Protein AF-A0A9E2RF27-F1 (afdb_monomer)

Foldseek 3Di:
DDDDDFDFDDDPDDDDDPDPCPGDTDDFDDCVRADAPGWDWTADPNFIWIWHHHPNDIDIDGPDDD

Secondary structure (DSSP, 8-state):
-----PPPPP----TT-----PPP------GGGS-TT-EEEEEETTEEEEEEEETTEEEEEES---

Radius of gyration: 14.0 Å; Cα contacts (8 Å, |Δi|>4): 75; chains: 1; bounding box: 38×17×41 Å

pLDDT: mean 79.74, std 18.14, range [46.06, 97.19]

Mean predicted aligned error: 11.78 Å

Structure (mmCIF, N/CA/C/O backbone):
data_AF-A0A9E2RF27-F1
#
_entry.id   AF-A0A9E2RF27-F1
#
loop_
_atom_site.group_PDB
_atom_site.id
_atom_site.type_symbol
_atom_site.label_atom_id
_atom_site.label_alt_id
_atom_site.label_comp_id
_atom_site.label_asym_id
_atom_site.label_entity_id
_atom_site.label_seq_id
_atom_site.pdbx_PDB_ins_code
_atom_site.Cartn_x
_atom_site.Cartn_y
_atom_site.Cartn_z
_atom_site.occupancy
_atom_site.B_iso_or_equiv
_atom_site.auth_seq_id
_atom_site.auth_comp_id
_atom_site.auth_asym_id
_atom_site.auth_atom_id
_atom_site.pdbx_PDB_model_num
ATOM 1 N N . MET A 1 1 ? -22.863 -4.099 2.783 1.00 48.75 1 MET A N 1
ATOM 2 C CA . MET A 1 1 ? -22.793 -4.056 1.305 1.00 48.75 1 MET A CA 1
ATOM 3 C C . MET A 1 1 ? -22.200 -2.717 0.876 1.00 48.75 1 MET A C 1
ATOM 5 O O . MET A 1 1 ? -22.922 -1.868 0.375 1.00 48.75 1 MET A O 1
ATOM 9 N N . THR A 1 2 ? -20.901 -2.498 1.101 1.00 46.16 2 THR A N 1
ATOM 10 C CA . THR A 1 2 ? -20.274 -1.202 0.793 1.00 46.16 2 THR A CA 1
ATOM 11 C C . THR A 1 2 ? -18.953 -1.421 0.068 1.00 46.16 2 THR A C 1
ATOM 13 O O . THR A 1 2 ? -17.915 -1.591 0.690 1.00 46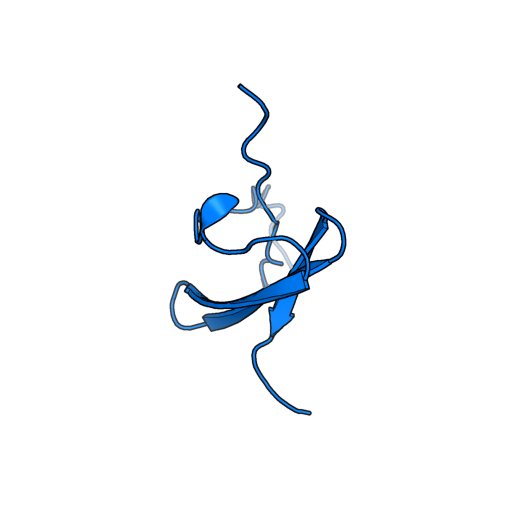.16 2 THR A O 1
ATOM 16 N N . GLY A 1 3 ? -19.065 -1.459 -1.263 1.00 48.69 3 GLY A N 1
ATOM 17 C CA . GLY A 1 3 ? -18.110 -0.937 -2.242 1.00 48.69 3 GLY A CA 1
ATOM 18 C C . GLY A 1 3 ? -16.662 -1.410 -2.176 1.00 48.69 3 GLY A C 1
ATOM 19 O O . GLY A 1 3 ? -15.835 -0.770 -1.535 1.00 48.69 3 GLY A O 1
ATOM 20 N N . LEU A 1 4 ? -16.350 -2.432 -2.976 1.00 46.06 4 LEU A N 1
ATOM 21 C CA . LEU A 1 4 ? -15.021 -2.651 -3.554 1.00 46.06 4 LEU A CA 1
ATOM 22 C C . LEU A 1 4 ? -1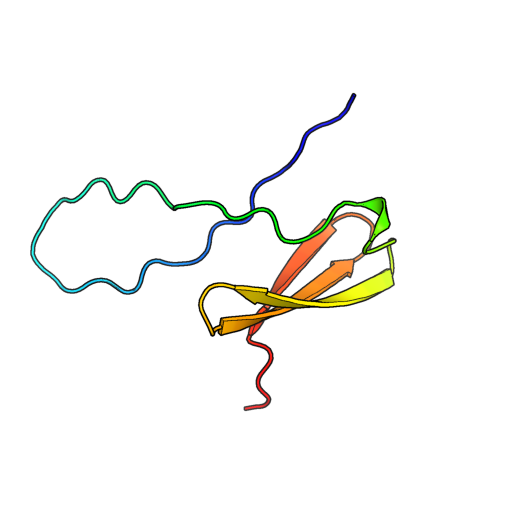4.572 -1.350 -4.239 1.00 46.06 4 LEU A C 1
ATOM 24 O O . LEU A 1 4 ? -15.288 -0.832 -5.098 1.00 46.06 4 LEU A O 1
ATOM 28 N N . ARG A 1 5 ? -13.432 -0.784 -3.838 1.00 56.75 5 ARG A N 1
ATOM 29 C CA . ARG A 1 5 ? -12.855 0.398 -4.493 1.00 56.75 5 ARG A CA 1
ATOM 30 C C . ARG A 1 5 ? -11.531 -0.000 -5.125 1.00 56.75 5 ARG A C 1
ATOM 32 O O . ARG A 1 5 ? -10.595 -0.362 -4.422 1.00 56.75 5 ARG A O 1
ATOM 39 N N . ASN A 1 6 ? -11.492 0.042 -6.451 1.00 54.06 6 ASN A N 1
ATOM 40 C CA . ASN A 1 6 ? -10.320 -0.321 -7.230 1.00 54.06 6 ASN A CA 1
ATOM 41 C C . ASN A 1 6 ? -9.281 0.813 -7.197 1.00 54.06 6 ASN A C 1
ATOM 43 O O . ASN A 1 6 ? -9.643 1.983 -7.340 1.00 54.06 6 ASN A O 1
ATOM 47 N N . VAL A 1 7 ? -8.002 0.470 -7.031 1.00 52.72 7 VAL A N 1
ATOM 48 C CA . VAL A 1 7 ? -6.878 1.423 -7.026 1.00 52.72 7 VAL A CA 1
ATOM 49 C C . VAL A 1 7 ? -6.195 1.398 -8.402 1.00 52.72 7 VAL A C 1
ATOM 51 O O . VAL A 1 7 ? -5.812 0.315 -8.843 1.00 52.72 7 VAL A O 1
ATOM 54 N N . PRO A 1 8 ? -6.061 2.536 -9.112 1.00 50.09 8 PRO A N 1
ATOM 55 C CA . PRO A 1 8 ? -5.437 2.564 -10.434 1.00 50.09 8 PRO A CA 1
ATOM 56 C C . PRO A 1 8 ? -3.906 2.543 -10.332 1.00 50.09 8 PRO A C 1
ATOM 58 O O . PRO A 1 8 ? -3.323 3.325 -9.584 1.00 50.09 8 PRO A O 1
ATOM 61 N N . VAL A 1 9 ? -3.259 1.693 -11.133 1.00 52.59 9 VAL A N 1
ATOM 62 C CA . VAL A 1 9 ? -1.802 1.690 -11.365 1.00 52.59 9 VAL A CA 1
ATOM 63 C C . VAL A 1 9 ? -1.480 2.377 -12.702 1.00 52.59 9 VAL A C 1
ATOM 65 O O . VAL A 1 9 ? -2.199 2.157 -13.682 1.00 52.59 9 VAL A O 1
ATOM 68 N N . PRO A 1 10 ? -0.443 3.237 -12.781 1.00 50.47 10 PRO A N 1
ATOM 69 C CA . PRO A 1 10 ? -0.136 3.977 -13.999 1.00 50.47 10 PRO A CA 1
ATOM 70 C C . PRO A 1 10 ? 0.487 3.061 -15.061 1.00 50.47 10 PRO A C 1
ATOM 72 O O . PRO A 1 10 ? 1.564 2.500 -14.883 1.00 50.47 10 PRO A O 1
ATOM 75 N N . SER A 1 11 ? -0.198 2.947 -16.201 1.00 60.97 11 SER A N 1
ATOM 76 C CA . SER A 1 11 ? 0.293 2.270 -17.402 1.00 60.97 11 SER A CA 1
ATOM 77 C C . SER A 1 11 ? 1.441 3.069 -18.015 1.00 60.97 11 SER A C 1
ATOM 79 O O . SER A 1 11 ? 1.218 4.051 -18.725 1.00 60.97 11 SER A O 1
ATOM 81 N N . VAL A 1 12 ? 2.675 2.633 -17.786 1.00 58.56 12 VAL A N 1
ATOM 82 C CA . VAL A 1 12 ? 3.845 3.107 -18.531 1.00 58.56 12 VAL A CA 1
ATOM 83 C C . VAL A 1 12 ? 3.659 2.692 -20.006 1.00 58.56 12 VAL A C 1
ATOM 85 O O . VAL A 1 12 ? 3.774 1.511 -20.323 1.00 58.56 12 VAL A O 1
ATOM 88 N N . TYR A 1 13 ? 3.303 3.616 -20.917 1.00 49.66 13 TYR A N 1
ATOM 89 C CA . TYR A 1 13 ? 3.2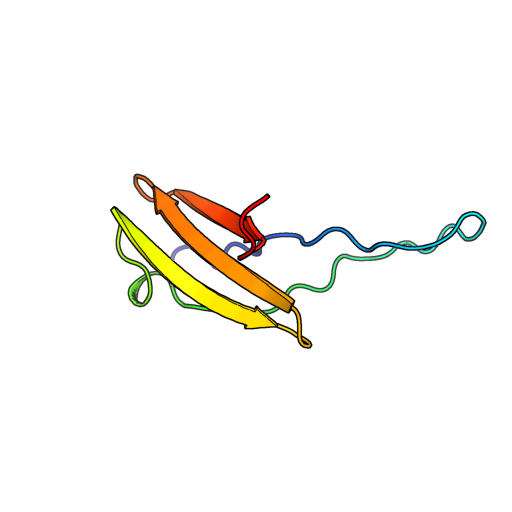19 3.334 -22.366 1.00 49.66 13 TYR A CA 1
ATOM 90 C C . TYR A 1 13 ? 3.753 4.496 -23.248 1.00 49.66 13 TYR A C 1
ATOM 92 O O . TYR A 1 13 ? 3.515 5.661 -22.921 1.00 49.66 13 TYR A O 1
ATOM 100 N N . PRO A 1 14 ? 4.474 4.190 -24.354 1.00 55.16 14 PRO A N 1
ATOM 101 C CA . PRO A 1 14 ? 5.163 5.110 -25.281 1.00 55.16 14 PRO A CA 1
ATOM 102 C C . PRO A 1 14 ? 4.270 6.094 -26.068 1.00 55.16 14 PRO A C 1
ATOM 104 O O . PRO A 1 14 ? 3.048 5.927 -26.136 1.00 55.16 14 PRO A O 1
ATOM 107 N N . PRO A 1 15 ? 4.870 7.116 -26.722 1.00 53.53 15 PRO A N 1
ATOM 108 C CA . PRO A 1 15 ? 4.121 8.156 -27.419 1.00 53.53 15 PRO A CA 1
ATOM 109 C C . PRO A 1 15 ? 3.600 7.661 -28.777 1.00 53.53 15 PRO A C 1
ATOM 111 O O . PRO A 1 15 ? 4.367 7.176 -29.603 1.00 53.53 15 PRO A O 1
ATOM 114 N N . GLY A 1 16 ? 2.301 7.842 -29.044 1.00 55.06 16 GLY A N 1
ATOM 115 C CA . GLY A 1 16 ? 1.793 7.862 -30.426 1.00 55.06 16 GLY A CA 1
ATOM 116 C C . GLY A 1 16 ? 0.473 7.153 -30.723 1.00 55.06 16 GLY A C 1
ATOM 117 O O . GLY A 1 16 ? -0.012 7.254 -31.847 1.00 55.06 16 GLY A O 1
ATOM 118 N N . ARG A 1 17 ? -0.170 6.478 -29.766 1.00 57.97 17 ARG A N 1
ATOM 119 C CA . ARG A 1 17 ? -1.484 5.859 -29.998 1.00 57.97 17 ARG A CA 1
ATOM 120 C C . ARG A 1 17 ? -2.465 6.363 -28.954 1.00 57.97 17 ARG A C 1
ATOM 122 O O . ARG A 1 17 ? -2.247 6.156 -27.766 1.00 57.97 17 ARG A O 1
ATOM 129 N N . ARG A 1 18 ? -3.563 7.002 -29.380 1.00 65.62 18 ARG A N 1
ATOM 130 C CA . ARG A 1 18 ? -4.740 7.188 -28.514 1.00 65.62 18 ARG A CA 1
ATOM 131 C C . ARG A 1 18 ? -5.388 5.816 -28.299 1.00 65.62 18 ARG A C 1
ATOM 133 O O . ARG A 1 18 ? -6.415 5.503 -28.888 1.00 65.62 18 ARG A O 1
ATOM 140 N N . ILE A 1 19 ? -4.733 4.972 -27.506 1.00 61.53 19 ILE A N 1
ATOM 141 C CA . ILE A 1 19 ? -5.371 3.845 -26.842 1.00 61.53 19 ILE A CA 1
ATOM 142 C C . ILE A 1 19 ? -6.160 4.487 -25.704 1.00 61.53 19 ILE A C 1
ATOM 144 O O . ILE A 1 19 ? -5.586 5.177 -24.862 1.00 61.53 19 ILE A O 1
ATOM 148 N N . SER A 1 20 ? -7.477 4.304 -25.679 1.00 64.62 20 SER A N 1
ATOM 149 C CA . SER A 1 20 ? -8.198 4.412 -24.414 1.00 64.62 20 SER A CA 1
ATOM 150 C C . SER A 1 20 ? -7.685 3.252 -23.562 1.00 64.62 20 SER A C 1
ATOM 152 O O . SER A 1 20 ? -8.197 2.141 -23.657 1.00 64.62 20 SER A O 1
ATOM 154 N N . VAL A 1 21 ? -6.562 3.454 -22.861 1.00 62.78 21 VAL A N 1
ATOM 155 C CA . VAL A 1 21 ? -6.026 2.445 -21.946 1.00 62.78 21 VAL A CA 1
ATOM 156 C C . VAL A 1 21 ? -6.959 2.516 -20.755 1.00 62.78 21 VAL A C 1
ATOM 158 O O . VAL A 1 21 ? -6.822 3.389 -19.900 1.00 62.78 21 VAL A O 1
ATOM 161 N N . MET A 1 22 ? -8.002 1.688 -20.760 1.00 69.75 22 MET A N 1
ATOM 162 C CA . MET A 1 22 ? -8.748 1.480 -19.532 1.00 69.75 22 MET A CA 1
ATOM 163 C C . MET A 1 22 ? -7.752 0.875 -18.543 1.00 69.75 2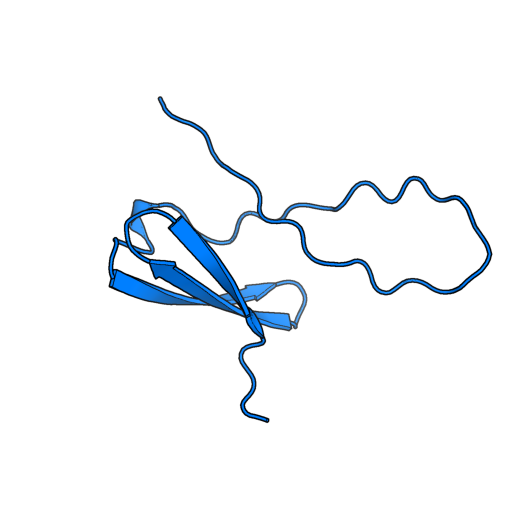2 MET A C 1
ATOM 165 O O . MET A 1 22 ? -7.124 -0.129 -18.885 1.00 69.75 22 MET A O 1
ATOM 169 N N . PRO A 1 23 ? -7.540 1.499 -17.374 1.00 75.25 23 PRO A N 1
ATOM 170 C CA . PRO A 1 23 ? -6.681 0.907 -16.368 1.00 75.25 23 PRO A CA 1
ATOM 171 C C . PRO A 1 23 ? -7.234 -0.477 -16.027 1.00 75.25 23 PRO A C 1
ATOM 173 O O . PRO A 1 23 ? -8.417 -0.624 -15.710 1.00 75.25 23 PRO A O 1
ATOM 176 N N . GLU A 1 24 ? -6.384 -1.492 -16.141 1.00 82.25 24 GLU A N 1
ATOM 177 C CA . GLU A 1 24 ? -6.699 -2.819 -15.639 1.00 82.25 24 GLU A CA 1
ATOM 178 C C . GLU A 1 24 ? -6.605 -2.774 -14.114 1.00 82.25 24 GLU A C 1
ATOM 180 O O . GLU A 1 24 ? -5.622 -2.295 -13.547 1.00 82.25 24 GLU A O 1
ATOM 185 N N . PHE A 1 25 ? -7.655 -3.236 -13.442 1.00 86.56 25 PHE A N 1
ATOM 186 C CA . PHE A 1 25 ? -7.705 -3.272 -11.989 1.00 86.56 25 PHE A CA 1
ATOM 187 C C . PHE A 1 25 ? -7.571 -4.711 -11.511 1.00 86.56 25 PHE A C 1
ATOM 189 O O . PHE A 1 25 ? -8.357 -5.574 -11.899 1.00 86.56 25 PHE A O 1
ATOM 196 N N . VAL A 1 26 ? -6.606 -4.951 -10.624 1.00 90.25 26 VAL A N 1
ATOM 197 C CA . VAL A 1 26 ? -6.360 -6.262 -10.019 1.00 90.25 26 VAL A CA 1
ATOM 198 C C . VAL A 1 26 ? -6.800 -6.235 -8.558 1.00 90.25 26 VAL A C 1
ATOM 200 O O . VAL A 1 26 ? -6.480 -5.310 -7.813 1.00 90.25 26 VAL A O 1
ATOM 203 N N . THR A 1 27 ? -7.544 -7.259 -8.136 1.00 92.62 27 THR A N 1
ATOM 204 C CA . THR A 1 27 ? -7.904 -7.432 -6.722 1.00 92.62 27 THR A CA 1
ATOM 205 C C . THR A 1 27 ? -6.741 -8.083 -5.985 1.00 92.62 27 THR A C 1
ATOM 207 O O . THR A 1 27 ? -6.335 -9.186 -6.334 1.00 92.62 27 THR A O 1
ATOM 210 N N . VAL A 1 28 ? -6.219 -7.405 -4.964 1.00 93.75 28 VAL A N 1
ATOM 211 C CA . VAL A 1 28 ? -4.985 -7.806 -4.260 1.00 93.75 28 VAL A CA 1
ATOM 212 C C . VAL A 1 28 ? -5.188 -8.139 -2.782 1.00 93.75 28 VAL A C 1
ATOM 214 O O . VAL A 1 28 ? -4.386 -8.861 -2.198 1.00 93.75 28 VAL A O 1
ATOM 217 N N . ALA A 1 29 ? -6.248 -7.614 -2.167 1.00 93.44 29 ALA A N 1
ATOM 218 C CA . ALA A 1 29 ? -6.587 -7.831 -0.765 1.00 93.44 29 ALA A CA 1
ATOM 219 C C . ALA A 1 29 ? -8.051 -7.447 -0.504 1.00 93.44 29 ALA A C 1
ATOM 221 O O . ALA A 1 29 ? -8.643 -6.653 -1.242 1.00 93.44 29 ALA A O 1
ATOM 222 N N . THR A 1 30 ? -8.625 -7.975 0.572 1.00 94.75 30 THR A N 1
ATOM 223 C CA . THR A 1 30 ? -9.893 -7.509 1.143 1.00 94.75 30 THR A CA 1
ATOM 224 C C . THR A 1 30 ? -9.647 -6.450 2.222 1.00 94.75 30 THR A C 1
ATOM 226 O O . THR A 1 30 ? -8.555 -6.326 2.769 1.00 94.75 30 THR A O 1
ATOM 229 N N . VAL A 1 31 ? -10.687 -5.699 2.598 1.00 92.88 31 VAL A N 1
ATOM 230 C CA . VAL A 1 31 ? -10.606 -4.727 3.709 1.00 92.88 31 VAL A CA 1
ATOM 231 C C . VAL A 1 31 ? -10.256 -5.409 5.039 1.00 92.88 31 VAL A C 1
ATOM 233 O O . VAL A 1 31 ? -9.597 -4.808 5.881 1.00 92.88 31 VAL A O 1
ATOM 236 N N . ALA A 1 32 ? -10.673 -6.665 5.224 1.00 94.25 32 ALA A N 1
ATOM 237 C CA . ALA A 1 32 ? -10.363 -7.437 6.424 1.00 94.25 32 ALA A CA 1
ATOM 238 C C . ALA A 1 32 ? -8.889 -7.872 6.481 1.00 94.25 32 ALA A C 1
ATOM 240 O O . ALA A 1 32 ? -8.358 -8.053 7.573 1.00 94.25 32 ALA A O 1
ATOM 241 N N . ASP A 1 33 ? -8.225 -7.997 5.327 1.00 94.56 33 ASP A N 1
ATOM 242 C CA . ASP A 1 33 ? -6.808 -8.368 5.246 1.00 94.56 33 ASP A CA 1
ATOM 243 C C . ASP A 1 33 ? -5.867 -7.241 5.686 1.00 94.56 33 ASP A C 1
ATOM 245 O O . ASP A 1 33 ? -4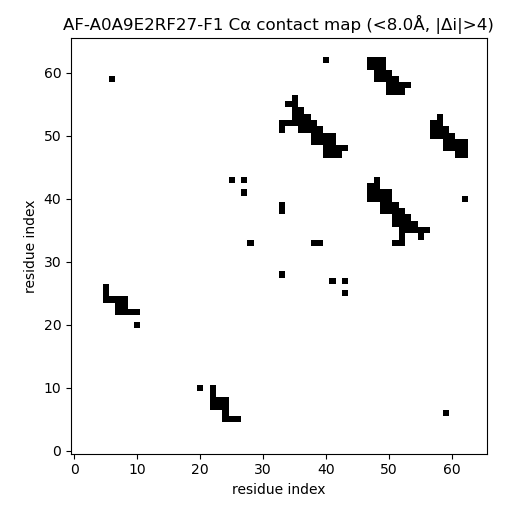.719 -7.511 6.034 1.00 94.56 33 ASP A O 1
ATOM 249 N N . ILE A 1 34 ? -6.327 -5.986 5.631 1.00 95.75 34 ILE A N 1
ATOM 250 C CA . ILE A 1 34 ? -5.542 -4.802 5.997 1.00 95.75 34 ILE A CA 1
ATOM 251 C C . ILE A 1 34 ? -6.405 -3.889 6.883 1.00 95.75 34 ILE A C 1
ATOM 253 O O . ILE A 1 34 ? -6.954 -2.888 6.404 1.00 95.75 34 ILE A O 1
ATOM 257 N N . PRO A 1 35 ? -6.572 -4.220 8.177 1.00 95.69 35 PRO A N 1
ATOM 258 C CA . PRO A 1 35 ? -7.275 -3.362 9.126 1.00 95.69 35 PRO A CA 1
ATOM 259 C C . PRO A 1 35 ? -6.672 -1.945 9.208 1.00 95.69 35 PRO A C 1
ATOM 261 O O . PRO A 1 35 ? -5.488 -1.762 8.906 1.00 95.69 35 PRO A O 1
ATOM 264 N N . PRO A 1 36 ? -7.435 -0.930 9.654 1.00 97.19 36 PRO A N 1
ATOM 265 C CA . PRO A 1 36 ? -6.902 0.416 9.856 1.00 97.19 36 PRO A CA 1
ATOM 266 C C . PRO A 1 36 ? -5.655 0.426 10.751 1.00 97.19 36 PRO A C 1
ATOM 268 O O . PRO A 1 36 ? -5.633 -0.204 11.805 1.00 97.19 36 PRO A O 1
ATOM 271 N N . GLY A 1 37 ? -4.624 1.157 10.329 1.00 96.69 37 GLY A N 1
ATOM 272 C CA . GLY A 1 37 ? -3.321 1.236 10.992 1.00 96.69 37 GLY A CA 1
ATOM 273 C C . GLY A 1 37 ? -2.332 0.137 10.592 1.00 96.69 37 GLY A C 1
ATOM 274 O O . GLY A 1 37 ? -1.221 0.119 11.113 1.00 96.69 37 GLY A O 1
ATOM 275 N N . THR A 1 38 ? -2.704 -0.765 9.679 1.00 96.75 38 THR A N 1
ATOM 276 C CA . THR A 1 38 ? -1.837 -1.864 9.226 1.00 96.75 38 THR A CA 1
ATOM 277 C C . THR A 1 38 ? -1.439 -1.716 7.761 1.00 96.75 38 THR A C 1
ATOM 279 O O . THR A 1 38 ? -2.031 -0.937 7.005 1.00 96.75 38 THR A O 1
ATOM 282 N N . GLY A 1 39 ? -0.418 -2.472 7.363 1.00 95.06 39 GLY A N 1
ATOM 283 C CA . GLY A 1 39 ? 0.007 -2.584 5.978 1.00 95.06 39 GLY A CA 1
ATOM 284 C C . GLY A 1 39 ? 0.318 -4.022 5.587 1.00 95.06 39 GLY A C 1
ATOM 285 O O . GLY A 1 39 ? 0.541 -4.881 6.441 1.00 95.06 39 GLY A O 1
ATOM 286 N N . ARG A 1 40 ? 0.318 -4.272 4.280 1.00 94.94 40 ARG A N 1
ATOM 287 C CA . ARG A 1 40 ? 0.601 -5.568 3.672 1.00 94.94 40 ARG A CA 1
ATOM 288 C C . ARG A 1 40 ? 1.337 -5.367 2.357 1.00 94.94 40 ARG A C 1
ATOM 290 O O . ARG A 1 40 ? 0.925 -4.556 1.534 1.00 94.94 40 ARG A O 1
ATOM 297 N N . THR A 1 41 ? 2.379 -6.153 2.132 1.00 95.38 41 THR A N 1
ATOM 298 C CA . THR A 1 41 ? 3.035 -6.218 0.826 1.00 95.38 41 THR A CA 1
ATOM 299 C C . THR A 1 41 ? 2.314 -7.230 -0.062 1.00 95.38 41 THR A C 1
ATOM 301 O O . THR A 1 41 ? 1.975 -8.329 0.389 1.00 95.38 41 THR A O 1
ATOM 304 N N . VAL A 1 42 ? 2.068 -6.860 -1.316 1.00 94.25 42 VAL A N 1
ATOM 305 C CA . VAL A 1 42 ? 1.468 -7.723 -2.341 1.00 94.25 42 VAL A CA 1
ATOM 306 C C . VAL A 1 42 ? 2.327 -7.715 -3.600 1.00 94.25 4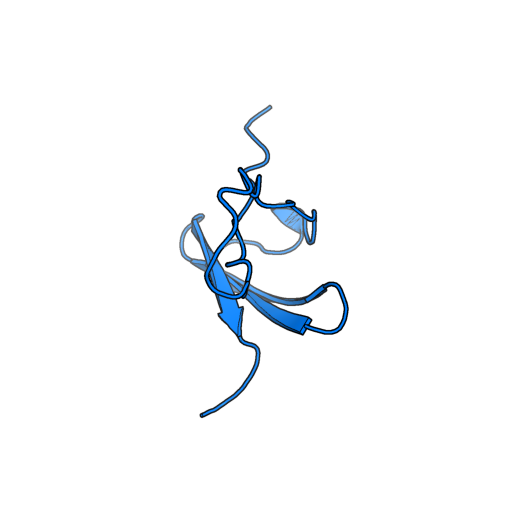2 VAL A C 1
ATOM 308 O O . VAL A 1 42 ? 2.988 -6.723 -3.899 1.00 94.25 42 VAL A O 1
ATOM 311 N N . GLU A 1 43 ? 2.302 -8.815 -4.343 1.00 93.56 43 GLU A N 1
ATOM 312 C CA . GLU A 1 43 ? 2.941 -8.925 -5.652 1.00 93.56 43 GLU A CA 1
ATOM 313 C C . GLU A 1 43 ? 1.861 -8.970 -6.738 1.00 93.56 43 GLU A C 1
ATOM 315 O O . GLU A 1 43 ? 0.915 -9.756 -6.649 1.00 93.56 43 GLU A O 1
ATOM 320 N N . VAL A 1 44 ? 1.992 -8.126 -7.762 1.00 89.75 44 VAL A N 1
ATOM 321 C CA . VAL A 1 44 ? 1.084 -8.075 -8.914 1.00 89.75 44 VAL A CA 1
ATOM 322 C C . VAL A 1 44 ? 1.914 -8.056 -10.183 1.00 89.75 44 VAL A C 1
ATOM 324 O O . VAL A 1 44 ? 2.642 -7.100 -10.425 1.00 89.75 44 VAL A O 1
ATOM 327 N N . GLN A 1 45 ? 1.803 -9.102 -11.006 1.00 88.50 45 GLN A N 1
ATOM 328 C CA . GLN A 1 45 ? 2.524 -9.198 -12.284 1.00 88.50 45 GLN A CA 1
ATOM 329 C C . GLN A 1 45 ? 4.045 -8.954 -12.144 1.00 88.50 45 GLN A C 1
ATOM 331 O O . GLN A 1 45 ? 4.657 -8.305 -12.990 1.00 88.50 45 GLN A O 1
ATOM 336 N N . GLY A 1 46 ? 4.656 -9.433 -11.052 1.00 88.19 46 GLY A N 1
ATOM 337 C CA . GLY A 1 46 ? 6.083 -9.247 -10.757 1.00 88.19 46 GLY A CA 1
ATOM 338 C C . GLY A 1 46 ? 6.457 -7.899 -10.126 1.00 88.19 46 GLY A C 1
ATOM 339 O O . GLY A 1 46 ? 7.636 -7.653 -9.877 1.00 88.19 46 GLY A O 1
ATOM 340 N N . VAL A 1 47 ? 5.484 -7.023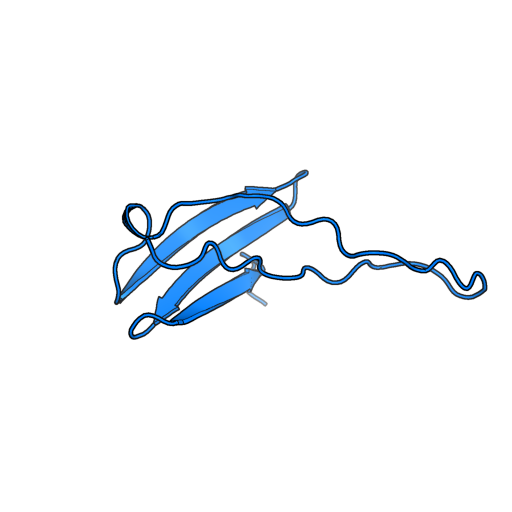 -9.852 1.00 89.50 47 VAL A N 1
ATOM 341 C CA . VAL A 1 47 ? 5.690 -5.744 -9.157 1.00 89.50 47 VAL A CA 1
ATOM 342 C C . VAL A 1 47 ? 5.287 -5.881 -7.693 1.00 89.50 47 VAL A C 1
ATOM 344 O O . VAL A 1 47 ? 4.159 -6.266 -7.382 1.00 89.50 47 VAL A O 1
ATOM 347 N N . TRP A 1 48 ? 6.202 -5.532 -6.791 1.00 93.38 48 TRP A N 1
ATOM 348 C CA . TRP A 1 48 ? 5.954 -5.525 -5.352 1.00 93.38 48 TRP A CA 1
ATOM 349 C C . TRP A 1 48 ? 5.408 -4.172 -4.900 1.00 93.38 48 TRP A C 1
ATOM 351 O O . TRP A 1 48 ? 6.056 -3.139 -5.063 1.00 93.38 48 TRP A O 1
ATOM 361 N N . ILE A 1 49 ? 4.231 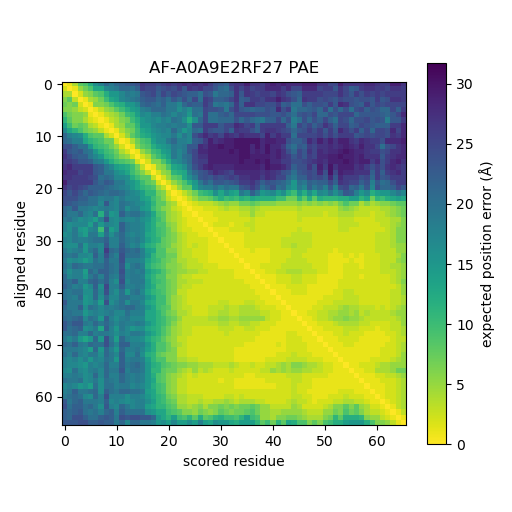-4.194 -4.283 1.00 94.62 49 ILE A N 1
ATOM 362 C CA . ILE A 1 49 ? 3.503 -3.007 -3.836 1.00 94.62 49 ILE A CA 1
ATOM 363 C C . ILE A 1 49 ? 3.290 -3.103 -2.327 1.00 94.62 49 ILE A C 1
ATOM 365 O O . ILE A 1 49 ? 2.811 -4.120 -1.819 1.00 94.62 49 ILE A O 1
ATOM 369 N N . ALA A 1 50 ? 3.611 -2.032 -1.606 1.00 95.00 50 ALA A N 1
ATOM 370 C CA . ALA A 1 50 ? 3.266 -1.886 -0.200 1.00 95.00 50 ALA A CA 1
ATOM 371 C C . ALA A 1 50 ? 1.899 -1.196 -0.079 1.00 95.00 50 ALA A C 1
ATOM 373 O O . ALA A 1 50 ? 1.720 -0.053 -0.507 1.00 95.00 50 ALA A O 1
ATOM 374 N N . LEU A 1 51 ? 0.924 -1.906 0.491 1.00 95.88 51 LEU A N 1
ATOM 375 C CA . LEU A 1 51 ? -0.420 -1.403 0.755 1.00 95.88 51 LEU A CA 1
ATOM 376 C C . LEU A 1 51 ? -0.558 -1.007 2.218 1.00 95.88 51 LEU A C 1
ATOM 378 O O . LEU A 1 51 ? -0.202 -1.783 3.100 1.00 95.88 51 LEU A O 1
ATOM 382 N N . PHE A 1 52 ? -1.152 0.152 2.481 1.00 96.31 52 PHE A N 1
ATOM 383 C CA . PHE A 1 52 ? -1.410 0.643 3.833 1.00 96.31 52 PHE A CA 1
ATOM 384 C C . PHE A 1 52 ? -2.855 1.090 3.978 1.00 96.31 52 PHE A C 1
ATOM 386 O O . PHE A 1 52 ? -3.389 1.763 3.098 1.00 96.31 52 PHE A O 1
ATOM 393 N N . ASN A 1 53 ? -3.472 0.762 5.109 1.00 97.19 53 ASN A N 1
ATOM 394 C CA . ASN A 1 53 ? -4.759 1.316 5.502 1.00 97.19 53 ASN A CA 1
ATOM 395 C C . ASN A 1 53 ? -4.536 2.383 6.580 1.00 97.19 53 ASN A C 1
ATOM 397 O O . ASN A 1 53 ? -4.331 2.062 7.749 1.00 97.19 53 ASN A O 1
ATOM 401 N N . VAL A 1 54 ? -4.586 3.659 6.205 1.00 96.62 54 VAL A N 1
ATOM 402 C CA . VAL A 1 54 ? -4.421 4.790 7.126 1.00 96.62 54 VAL A CA 1
ATOM 403 C C . VAL A 1 54 ? -5.794 5.391 7.402 1.00 96.62 54 VAL A C 1
ATOM 405 O O . VAL A 1 54 ? -6.402 6.017 6.536 1.00 96.62 54 VAL A O 1
ATOM 408 N N . GLY A 1 55 ? -6.318 5.161 8.608 1.00 91.94 55 GLY A N 1
ATOM 409 C CA . GLY A 1 55 ? -7.611 5.714 9.029 1.00 91.94 55 GLY A CA 1
ATOM 410 C C . GLY A 1 55 ? -8.804 5.279 8.165 1.00 91.94 55 GLY A C 1
ATOM 411 O O . GLY A 1 55 ? -9.757 6.039 8.027 1.00 91.94 55 GLY A O 1
ATOM 412 N N . GLY A 1 56 ? -8.753 4.091 7.550 1.00 93.38 56 GLY A N 1
ATOM 413 C CA . GLY A 1 56 ? -9.789 3.592 6.635 1.00 93.38 56 GLY A CA 1
ATOM 414 C C . GLY A 1 56 ? -9.555 3.939 5.161 1.00 93.38 56 GLY A C 1
ATOM 415 O O . GLY A 1 56 ? -10.324 3.493 4.309 1.00 93.38 56 GLY A O 1
ATOM 416 N N . SER A 1 57 ? -8.512 4.712 4.849 1.00 95.75 57 SER A N 1
ATOM 417 C CA . SER A 1 57 ? -8.107 5.038 3.478 1.00 95.75 57 SER A CA 1
ATOM 418 C C . SER A 1 57 ? -6.936 4.163 3.042 1.00 95.75 57 SER A C 1
ATOM 420 O O . SER A 1 57 ? -5.971 3.998 3.785 1.00 95.75 57 SER A O 1
ATOM 422 N N . PHE A 1 58 ? -7.017 3.608 1.833 1.00 95.19 58 PHE A N 1
ATOM 423 C CA . PHE A 1 58 ? -5.998 2.710 1.294 1.00 95.19 58 PHE A CA 1
ATOM 424 C C . PHE A 1 58 ? -4.996 3.462 0.421 1.00 95.19 58 PHE A C 1
ATOM 426 O O . PHE A 1 58 ? -5.386 4.224 -0.462 1.00 95.19 58 PHE A O 1
ATOM 433 N N . TYR A 1 59 ? -3.714 3.195 0.650 1.00 94.56 59 TYR A N 1
ATOM 434 C CA . TYR A 1 59 ? -2.590 3.771 -0.079 1.00 94.56 59 TYR A CA 1
ATOM 435 C C . TYR A 1 59 ? -1.720 2.648 -0.631 1.00 94.56 59 TYR A C 1
ATOM 437 O O . TYR A 1 59 ? -1.497 1.651 0.053 1.00 94.56 59 TYR A O 1
ATOM 445 N N . ALA A 1 60 ? -1.234 2.824 -1.856 1.00 94.12 60 ALA A N 1
ATOM 446 C CA . ALA A 1 60 ? -0.327 1.908 -2.531 1.00 94.12 60 ALA A CA 1
ATOM 447 C C . ALA A 1 60 ? 0.938 2.673 -2.923 1.00 94.12 60 ALA A C 1
ATOM 449 O O . ALA A 1 60 ? 0.840 3.731 -3.547 1.00 94.12 60 ALA A O 1
ATOM 450 N N . VAL A 1 61 ? 2.101 2.153 -2.542 1.00 92.12 61 VAL A N 1
ATOM 451 C CA . VAL A 1 61 ? 3.415 2.711 -2.893 1.00 92.12 61 VAL A CA 1
ATOM 452 C C . VAL A 1 61 ? 4.347 1.588 -3.334 1.00 92.12 61 VAL A C 1
ATOM 454 O O . VAL A 1 61 ? 4.121 0.4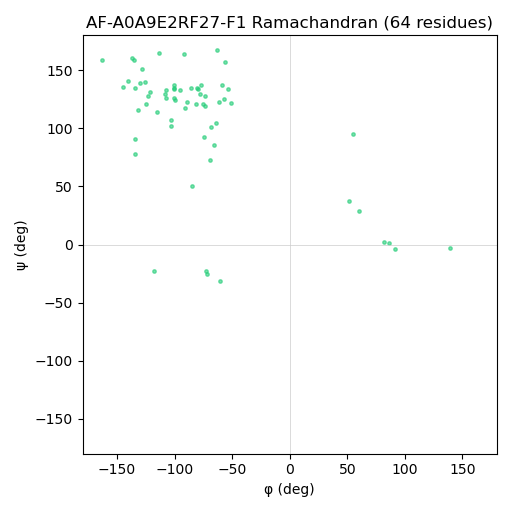24 -2.990 1.00 92.12 61 VAL A O 1
ATOM 457 N N . ASP A 1 62 ? 5.394 1.925 -4.084 1.00 90.62 62 ASP A N 1
ATOM 458 C CA . ASP A 1 62 ? 6.421 0.952 -4.452 1.00 90.62 62 ASP A CA 1
ATOM 459 C C . ASP A 1 62 ? 7.072 0.353 -3.201 1.00 90.62 62 ASP A C 1
ATOM 461 O O . ASP A 1 62 ? 7.390 1.056 -2.237 1.00 90.62 62 ASP A O 1
ATOM 465 N N . ASN A 1 63 ? 7.295 -0.961 -3.212 1.00 88.12 63 ASN A N 1
ATOM 466 C CA . ASN A 1 63 ? 7.983 -1.658 -2.127 1.00 88.12 63 ASN A CA 1
ATOM 467 C C . ASN A 1 63 ? 9.512 -1.587 -2.301 1.00 88.12 63 ASN A C 1
ATOM 469 O O . ASN A 1 63 ? 10.207 -2.604 -2.278 1.00 88.12 63 ASN A O 1
ATOM 473 N N . THR A 1 64 ? 10.036 -0.383 -2.518 1.00 85.75 64 THR A N 1
ATOM 474 C CA . THR A 1 64 ? 11.467 -0.126 -2.719 1.00 85.75 64 THR A CA 1
ATOM 475 C C . THR A 1 64 ? 11.905 1.077 -1.894 1.00 85.75 64 THR A C 1
ATOM 477 O O . THR A 1 64 ? 11.232 2.105 -1.891 1.00 85.75 64 THR A O 1
ATOM 480 N N . CYS A 1 65 ? 13.043 0.962 -1.210 1.00 78.94 65 CYS A N 1
ATOM 481 C CA . CYS A 1 65 ? 13.699 2.106 -0.580 1.00 78.94 65 CYS A CA 1
ATOM 482 C C . CYS A 1 65 ? 14.497 2.877 -1.650 1.00 78.94 65 CYS A C 1
ATOM 484 O O . CYS A 1 65 ? 15.175 2.213 -2.439 1.00 78.94 65 CYS A O 1
ATOM 486 N N . PRO A 1 66 ? 14.412 4.219 -1.703 1.00 69.94 66 PRO A N 1
ATOM 487 C CA . PRO A 1 66 ? 15.281 5.037 -2.549 1.00 69.94 66 PRO A CA 1
ATOM 488 C C . PRO A 1 66 ? 16.757 4.954 -2.142 1.00 69.94 66 PRO A C 1
ATOM 490 O O . PRO A 1 66 ? 17.038 4.587 -0.975 1.00 69.94 66 PRO A O 1
#

Nearest PDB structures (foldseek):
  3gce-assembly1_A  TM=8.922E-01  e=2.977E-02  Nocardioides aromaticivorans
  2qpz-assembly1_A  TM=9.301E-01  e=6.200E-02  Pseudomonas putida
  5bok-assembly1_A  TM=8.904E-01  e=6.591E-02  Diaphorobacter sp. DS2
  1fqt-assembly1_B  TM=9.241E-01  e=1.215E-01  Paraburkholderia xenovorans LB400
  8hn2-assembly1_B  TM=8.807E-01  e=1.753E-01  Chlorobaculum tepidum

Sequence (66 aa):
MTGLRNVPVPSVYPPGRRISVMPEFVTVATVADIPPGTGRTVEVQGVWIALFNVGGSFYAVDNTCP

Solvent-accessible surface area (backbone atoms only — not comparable to full-atom values): 4659 Å² total; per-residue (Å²): 142,81,76,92,77,83,72,84,63,87,80,90,74,82,93,87,67,95,63,86,73,72,72,77,70,80,91,84,76,55,71,82,78,38,45,66,76,35,64,49,79,45,77,54,98,90,43,55,34,34,34,34,18,59,88,76,43,80,47,79,44,73,68,66,84,133